Protein AF-A0A3D0D0U6-F1 (afdb_monomer_lite)

Secondary structure (DSSP, 8-state):
-HHHHHHHHHHTPEEEEEEE-SSEEEEEEE-TT--EEEEEEETTTTEEEE-SSTT-EEEEE-TTSPEEPP--TTS----

Structure (mmCIF, N/CA/C/O backbone):
data_AF-A0A3D0D0U6-F1
#
_entry.id   AF-A0A3D0D0U6-F1
#
loop_
_atom_site.group_PDB
_atom_site.id
_atom_site.type_symbol
_atom_site.label_atom_id
_atom_site.label_alt_id
_atom_site.label_comp_id
_atom_site.label_asym_id
_atom_site.label_entity_id
_atom_site.label_seq_id
_atom_site.pdbx_PDB_ins_code
_atom_site.Cartn_x
_atom_site.Cartn_y
_atom_site.Cartn_z
_atom_site.occupancy
_atom_site.B_iso_or_equiv
_atom_site.auth_seq_id
_atom_site.auth_comp_id
_atom_site.auth_asym_id
_atom_site.auth_atom_id
_atom_site.pdbx_PDB_model_num
ATOM 1 N N . MET A 1 1 ? 0.272 -9.586 0.642 1.00 59.28 1 MET A N 1
ATOM 2 C CA . MET A 1 1 ? -0.062 -8.738 1.818 1.00 59.28 1 MET A CA 1
ATOM 3 C C . MET A 1 1 ? 1.177 -8.175 2.520 1.00 59.28 1 MET A C 1
ATOM 5 O O . MET A 1 1 ? 1.058 -7.128 3.135 1.00 59.28 1 MET A O 1
ATOM 9 N N . LYS A 1 2 ? 2.349 -8.827 2.441 1.00 82.25 2 LYS A N 1
ATOM 10 C CA . LYS A 1 2 ? 3.582 -8.361 3.094 1.00 82.25 2 LYS A CA 1
ATOM 11 C C . LYS A 1 2 ? 4.118 -6.999 2.588 1.00 82.25 2 LYS A C 1
ATOM 13 O O . LYS A 1 2 ? 4.398 -6.175 3.453 1.00 82.25 2 LYS A O 1
ATOM 18 N N . PRO A 1 3 ? 4.156 -6.697 1.272 1.00 92.56 3 PRO A N 1
ATOM 19 C CA . PRO A 1 3 ? 4.815 -5.476 0.788 1.00 92.56 3 PRO A CA 1
ATOM 20 C C . PRO A 1 3 ? 4.168 -4.186 1.284 1.00 92.56 3 PRO A C 1
ATOM 22 O O . PRO A 1 3 ? 4.842 -3.339 1.856 1.00 92.56 3 PRO A O 1
ATOM 25 N N . LEU A 1 4 ? 2.839 -4.077 1.176 1.00 92.25 4 LEU A N 1
ATOM 26 C CA . LEU A 1 4 ? 2.091 -2.921 1.679 1.00 92.25 4 LEU A CA 1
ATOM 27 C C . LEU A 1 4 ? 2.337 -2.670 3.178 1.00 92.25 4 LEU A C 1
ATOM 29 O O . LEU A 1 4 ? 2.482 -1.530 3.609 1.00 92.25 4 LEU A O 1
ATOM 33 N N . VAL A 1 5 ? 2.382 -3.739 3.981 1.00 93.44 5 VAL A N 1
ATOM 34 C CA . VAL A 1 5 ? 2.606 -3.645 5.433 1.00 93.44 5 VAL A CA 1
ATOM 35 C C . VAL A 1 5 ? 4.042 -3.240 5.750 1.00 93.44 5 VAL A C 1
ATOM 37 O O . VAL A 1 5 ? 4.247 -2.450 6.669 1.00 93.44 5 VAL A O 1
ATOM 40 N N . TYR A 1 6 ? 5.025 -3.762 5.016 1.00 94.50 6 TYR A N 1
ATOM 41 C CA . TYR A 1 6 ? 6.423 -3.373 5.186 1.00 94.50 6 TYR A CA 1
ATOM 42 C C . TYR A 1 6 ? 6.654 -1.917 4.800 1.00 94.50 6 TYR A C 1
ATOM 44 O O . TYR A 1 6 ? 7.214 -1.179 5.608 1.00 94.50 6 TYR A O 1
ATOM 52 N N . TRP A 1 7 ? 6.123 -1.489 3.653 1.00 94.94 7 TRP A N 1
ATOM 53 C CA . TRP A 1 7 ? 6.162 -0.096 3.221 1.00 94.94 7 TRP A CA 1
ATOM 54 C C . TRP A 1 7 ? 5.584 0.838 4.290 1.00 94.94 7 TRP A C 1
ATOM 56 O O . TRP A 1 7 ? 6.261 1.749 4.761 1.00 94.94 7 TRP A O 1
ATOM 66 N N . ALA A 1 8 ? 4.363 0.558 4.764 1.00 93.94 8 ALA A N 1
ATOM 67 C CA . ALA A 1 8 ? 3.713 1.416 5.751 1.00 93.94 8 ALA A CA 1
ATOM 68 C C . ALA A 1 8 ? 4.492 1.461 7.073 1.00 93.94 8 ALA A C 1
ATOM 70 O O . ALA A 1 8 ? 4.606 2.516 7.684 1.00 93.94 8 ALA A O 1
ATOM 71 N N . ARG A 1 9 ? 5.083 0.340 7.508 1.00 94.06 9 ARG A N 1
ATOM 72 C CA . ARG A 1 9 ? 5.946 0.318 8.700 1.00 94.06 9 ARG A CA 1
ATOM 73 C C . ARG A 1 9 ? 7.214 1.149 8.515 1.00 94.06 9 ARG A C 1
ATOM 75 O O . ARG A 1 9 ? 7.570 1.868 9.443 1.00 94.06 9 ARG A O 1
ATOM 82 N N . ALA A 1 10 ? 7.870 1.057 7.358 1.00 93.25 10 ALA A N 1
ATOM 83 C CA . ALA A 1 10 ? 9.069 1.835 7.049 1.00 93.25 10 ALA A CA 1
ATOM 84 C C . ALA A 1 10 ? 8.777 3.344 7.058 1.00 93.25 10 ALA A C 1
ATOM 86 O O . ALA A 1 10 ? 9.519 4.115 7.661 1.00 93.25 10 ALA A O 1
ATOM 87 N N . GLU A 1 11 ? 7.640 3.745 6.488 1.00 93.06 11 GLU A N 1
ATOM 88 C CA . GLU A 1 11 ? 7.180 5.139 6.472 1.00 93.06 11 GLU A CA 1
ATOM 89 C C . GLU A 1 11 ? 6.574 5.594 7.815 1.00 93.06 11 GLU A C 1
ATOM 91 O O . GLU A 1 11 ? 6.309 6.779 8.001 1.00 93.06 11 GLU A O 1
ATOM 96 N N . LYS A 1 12 ? 6.380 4.680 8.780 1.00 95.00 12 LYS A N 1
ATOM 97 C CA . LYS A 1 12 ? 5.667 4.894 10.059 1.00 95.00 12 LYS A CA 1
ATOM 98 C C . LYS A 1 12 ? 4.183 5.255 9.892 1.00 95.00 12 LYS A C 1
ATOM 100 O O . LYS A 1 12 ? 3.593 5.903 10.753 1.00 95.00 12 LYS A O 1
ATOM 105 N N . TRP A 1 13 ? 3.568 4.804 8.805 1.00 95.38 13 TRP A N 1
ATOM 106 C CA . TRP A 1 13 ? 2.152 4.986 8.499 1.00 95.38 13 TRP A CA 1
ATOM 107 C C . TRP A 1 13 ? 1.325 3.811 9.039 1.00 95.38 13 TRP A C 1
ATOM 109 O O . TRP A 1 13 ? 1.758 2.655 9.061 1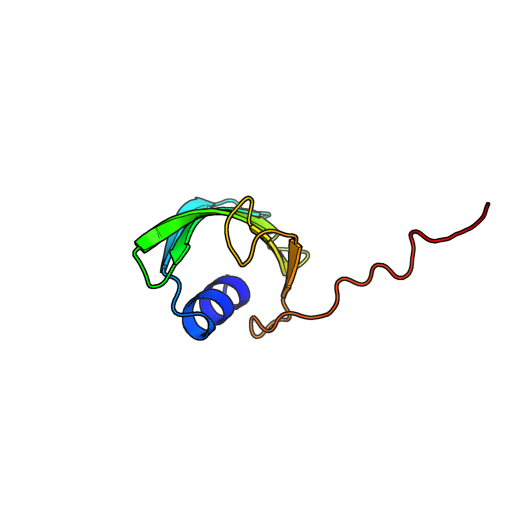.00 95.38 13 TRP A O 1
ATOM 119 N N . ARG A 1 14 ? 0.089 4.080 9.469 1.00 95.81 14 ARG A N 1
ATOM 120 C CA . ARG A 1 14 ? -0.843 3.049 9.955 1.00 95.81 14 ARG A CA 1
ATOM 121 C C . ARG A 1 14 ? -1.844 2.686 8.869 1.00 95.81 14 ARG A C 1
ATOM 123 O O . ARG A 1 14 ? -2.553 3.545 8.365 1.00 95.81 14 ARG A O 1
ATOM 130 N N . ILE A 1 15 ? -1.979 1.397 8.570 1.00 95.00 15 ILE A N 1
ATOM 131 C CA . ILE A 1 15 ? -2.939 0.911 7.570 1.00 95.00 15 ILE A CA 1
ATOM 132 C C . ILE A 1 15 ? -4.293 0.640 8.233 1.00 95.00 15 ILE A C 1
ATOM 134 O O . ILE A 1 15 ? -4.385 -0.101 9.214 1.00 95.00 15 ILE A O 1
ATOM 138 N N . ARG A 1 16 ? -5.359 1.193 7.657 1.00 95.69 16 ARG A N 1
ATOM 139 C CA . ARG A 1 16 ? -6.761 0.905 7.976 1.00 95.69 16 ARG A CA 1
ATOM 140 C C . ARG A 1 16 ? -7.461 0.376 6.718 1.00 95.69 16 ARG A C 1
ATOM 142 O O . ARG A 1 16 ? -8.041 1.163 5.972 1.00 95.69 16 ARG A O 1
ATOM 149 N N . PRO A 1 17 ? -7.379 -0.936 6.433 1.00 94.12 17 PRO A N 1
ATOM 150 C CA . PRO A 1 17 ? -8.057 -1.509 5.277 1.00 94.12 17 PRO A CA 1
ATOM 151 C C . PRO A 1 17 ? -9.573 -1.507 5.506 1.00 94.12 17 PRO A C 1
ATOM 153 O O . PRO A 1 17 ? -10.038 -1.897 6.576 1.00 94.12 17 PRO A O 1
ATOM 156 N N . THR A 1 18 ? -10.335 -1.082 4.502 1.00 95.81 18 THR A N 1
ATOM 157 C CA . THR A 1 18 ? -11.810 -1.096 4.511 1.00 95.81 18 THR A CA 1
ATOM 158 C C . THR A 1 18 ? -12.371 -2.148 3.563 1.00 95.81 18 THR A C 1
ATOM 160 O O . THR A 1 18 ? -13.456 -2.673 3.796 1.00 95.81 18 THR A O 1
ATOM 163 N N . HIS A 1 19 ? -11.622 -2.496 2.517 1.00 94.44 19 HIS A N 1
ATOM 164 C CA . HIS A 1 19 ? -11.994 -3.529 1.563 1.00 94.44 19 HIS A CA 1
ATOM 165 C C . HIS A 1 19 ? -10.774 -4.372 1.198 1.00 94.44 19 HIS A C 1
ATOM 167 O O . HIS A 1 19 ? -9.675 -3.847 1.007 1.00 94.44 19 HIS A O 1
ATOM 173 N N . LYS A 1 20 ? -10.957 -5.689 1.114 1.00 94.62 20 LYS A N 1
ATOM 174 C CA . LYS A 1 20 ? -9.891 -6.629 0.775 1.00 94.62 20 LYS A CA 1
ATOM 175 C C . LYS A 1 20 ? -10.456 -7.759 -0.070 1.00 94.62 20 LYS A C 1
ATOM 177 O O . LYS A 1 20 ? -11.284 -8.529 0.408 1.00 94.62 20 LYS A O 1
ATOM 182 N N . THR A 1 21 ? -9.951 -7.877 -1.287 1.00 93.94 21 THR A N 1
ATOM 183 C CA . THR A 1 21 ? -10.203 -8.991 -2.201 1.00 93.94 21 THR A CA 1
ATOM 184 C C . THR A 1 21 ? -8.905 -9.755 -2.448 1.00 93.94 21 THR A C 1
ATOM 186 O O . THR A 1 21 ? -7.856 -9.455 -1.856 1.00 93.94 21 THR A O 1
ATOM 189 N N . ASP A 1 22 ? -8.965 -10.782 -3.292 1.00 91.56 22 ASP A N 1
ATOM 190 C CA . ASP A 1 22 ? -7.760 -11.484 -3.729 1.00 91.56 22 ASP A CA 1
ATOM 191 C C . ASP A 1 22 ? -6.852 -10.594 -4.594 1.00 91.56 22 ASP A C 1
ATOM 193 O O . ASP A 1 22 ? -5.637 -10.594 -4.402 1.00 91.56 22 ASP A O 1
ATOM 197 N N . ALA A 1 23 ? -7.460 -9.741 -5.423 1.00 92.75 23 ALA A N 1
ATOM 198 C CA . ALA A 1 23 ? -6.760 -8.853 -6.344 1.00 92.75 23 ALA A CA 1
ATOM 199 C C . ALA A 1 23 ? -6.311 -7.528 -5.716 1.00 92.75 23 ALA A C 1
ATOM 201 O O . ALA A 1 23 ? -5.306 -6.961 -6.131 1.00 92.75 23 ALA A O 1
ATOM 202 N N . GLU A 1 24 ? -7.027 -7.012 -4.7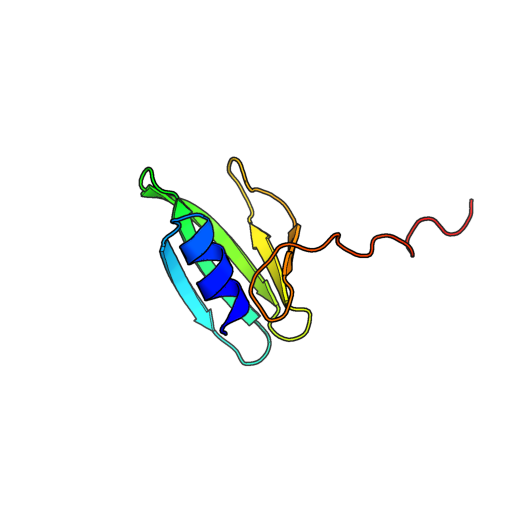14 1.00 95.12 24 GLU A N 1
ATOM 203 C CA . GLU A 1 24 ? -6.861 -5.616 -4.305 1.00 95.12 24 GLU A CA 1
ATOM 204 C C . GLU A 1 24 ? -7.133 -5.389 -2.808 1.00 95.12 24 GLU A C 1
ATOM 206 O O . GLU A 1 24 ? -7.902 -6.108 -2.163 1.00 95.12 24 GLU A O 1
ATOM 211 N N . ILE A 1 25 ? -6.496 -4.370 -2.233 1.00 96.06 25 ILE A N 1
ATOM 212 C CA . ILE A 1 25 ? -6.779 -3.847 -0.893 1.00 96.06 25 ILE A CA 1
ATOM 213 C C . ILE A 1 25 ? -7.064 -2.354 -1.013 1.00 96.06 25 ILE A C 1
ATOM 215 O O . ILE A 1 25 ? -6.240 -1.612 -1.536 1.00 96.06 25 ILE A O 1
ATOM 219 N N . ARG A 1 26 ? -8.191 -1.896 -0.473 1.00 96.81 26 ARG A N 1
ATOM 220 C CA . ARG A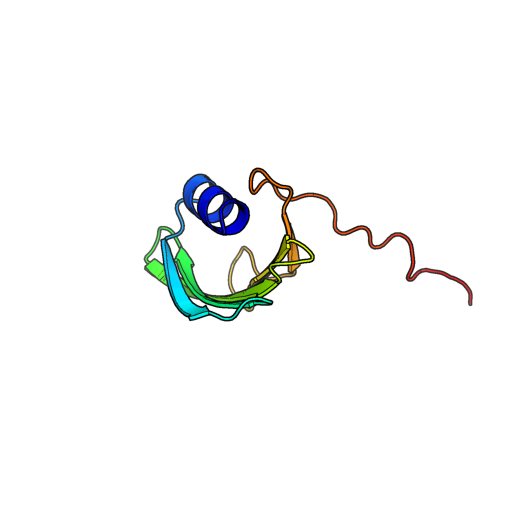 1 26 ? -8.514 -0.469 -0.352 1.00 96.81 26 ARG A CA 1
ATOM 221 C C . ARG A 1 26 ? -8.645 -0.077 1.105 1.00 96.81 26 ARG A C 1
ATOM 223 O O . ARG A 1 26 ? -8.998 -0.896 1.960 1.00 96.81 26 ARG A O 1
ATOM 230 N N . GLY A 1 27 ? -8.409 1.193 1.385 1.00 96.75 27 GLY A N 1
ATOM 231 C CA . GLY A 1 27 ? -8.663 1.748 2.702 1.00 96.75 27 GLY A CA 1
ATOM 232 C C . GLY A 1 27 ? -8.014 3.098 2.890 1.00 96.75 27 GLY A C 1
ATOM 233 O O . GLY A 1 27 ? -7.866 3.871 1.946 1.00 96.75 27 GLY A O 1
ATOM 234 N N . THR A 1 28 ? -7.609 3.349 4.125 1.00 97.31 28 THR A N 1
ATOM 235 C CA . THR A 1 28 ? -6.978 4.597 4.535 1.00 97.31 28 THR A CA 1
ATOM 236 C C . THR A 1 28 ? -5.628 4.300 5.171 1.00 9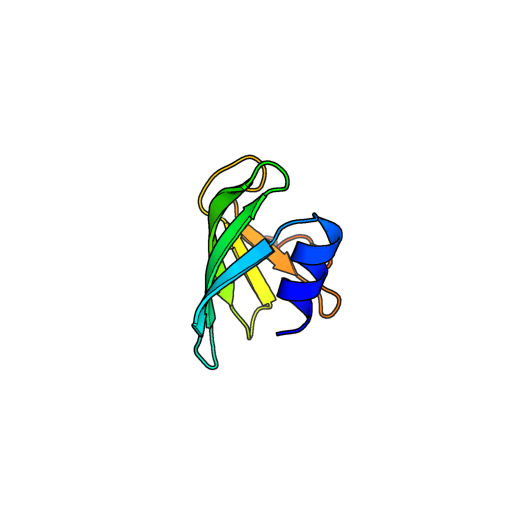7.31 28 THR A C 1
ATOM 238 O O . THR A 1 28 ? -5.516 3.428 6.032 1.00 97.31 28 THR A O 1
ATOM 241 N N . LEU A 1 29 ? -4.596 5.020 4.756 1.00 96.50 29 LEU A N 1
ATOM 242 C CA . LEU A 1 29 ? -3.339 5.123 5.476 1.00 96.50 29 LEU A CA 1
ATOM 243 C C . LEU A 1 29 ? -3.405 6.346 6.385 1.00 96.50 29 LEU A C 1
ATOM 245 O O . LEU A 1 29 ? -3.881 7.389 5.960 1.00 96.50 29 LEU A O 1
ATOM 249 N N . LEU A 1 30 ? -2.953 6.223 7.623 1.00 96.31 30 LEU A N 1
ATOM 250 C CA . LEU A 1 30 ? -2.759 7.366 8.508 1.00 96.31 30 LEU A CA 1
ATOM 251 C C . LEU A 1 30 ? -1.269 7.674 8.542 1.00 96.31 30 LEU A C 1
ATOM 253 O O . LEU A 1 30 ? -0.485 6.768 8.843 1.00 96.31 30 LEU A O 1
ATOM 257 N N . ASP A 1 31 ? -0.892 8.905 8.231 1.00 95.00 31 ASP A N 1
ATOM 258 C CA . ASP A 1 31 ? 0.491 9.359 8.354 1.00 95.00 31 ASP A CA 1
ATOM 259 C C . ASP A 1 31 ? 0.918 9.462 9.846 1.00 95.00 31 ASP A C 1
ATOM 261 O O . ASP A 1 31 ? 0.114 9.175 10.746 1.00 95.00 31 ASP A O 1
ATOM 265 N N . PRO A 1 32 ? 2.179 9.825 10.154 1.00 94.25 32 PRO A N 1
ATOM 266 C CA . PRO A 1 32 ? 2.649 9.947 11.532 1.00 94.25 32 PRO A CA 1
ATOM 267 C C . PRO A 1 32 ? 1.939 11.042 12.339 1.00 94.25 32 PRO A C 1
ATOM 269 O O . PRO A 1 32 ? 1.912 10.958 13.566 1.00 94.25 32 PRO A O 1
ATOM 272 N N . GLU A 1 33 ? 1.361 12.041 11.669 1.00 94.38 33 GLU A N 1
ATOM 273 C CA . GLU A 1 33 ? 0.563 13.112 12.279 1.00 94.38 33 GLU A CA 1
ATOM 274 C C . GLU A 1 33 ? -0.900 12.680 12.497 1.00 94.38 33 GLU A C 1
ATOM 276 O O . GLU A 1 33 ? -1.659 13.334 13.211 1.00 94.38 33 GLU A O 1
ATOM 281 N N . GLY A 1 34 ? -1.294 11.532 11.938 1.00 93.25 34 GLY A N 1
ATOM 282 C CA . GLY A 1 34 ? -2.640 10.981 12.003 1.00 93.25 34 GLY A CA 1
ATOM 283 C C . GLY A 1 34 ? -3.555 11.438 10.866 1.00 93.25 34 GLY A C 1
ATOM 284 O O . GLY A 1 34 ? -4.751 11.134 10.908 1.00 93.25 34 GLY A O 1
ATOM 285 N N . GLN A 1 35 ? -3.031 12.128 9.849 1.00 95.31 35 GLN A N 1
ATOM 286 C CA . GLN A 1 35 ? -3.797 12.559 8.686 1.00 95.31 35 GLN A CA 1
ATOM 287 C C . GLN A 1 35 ? -4.200 11.350 7.820 1.00 95.31 35 GLN A C 1
ATOM 289 O O . GLN A 1 35 ? -3.372 10.482 7.529 1.00 95.31 35 GLN A O 1
ATOM 294 N N . PRO A 1 36 ? -5.479 11.251 7.407 1.00 96.12 36 PRO A N 1
ATOM 295 C CA . PRO A 1 36 ? -5.956 10.146 6.589 1.00 96.12 36 PRO A CA 1
ATOM 296 C C . PRO A 1 36 ? -5.705 10.344 5.089 1.00 96.12 36 PRO A C 1
ATOM 298 O O . PRO A 1 36 ? -6.120 11.338 4.492 1.00 96.12 36 PRO A O 1
ATOM 301 N N . HIS A 1 37 ? -5.150 9.307 4.463 1.00 95.62 37 HIS A N 1
ATOM 302 C CA . HIS A 1 37 ? -4.856 9.217 3.037 1.00 95.62 37 HIS A CA 1
ATOM 303 C C . HIS A 1 37 ? -5.523 7.984 2.418 1.00 95.62 37 HIS A C 1
ATOM 305 O O . HIS A 1 37 ? -5.134 6.853 2.728 1.00 95.62 37 HIS A O 1
ATOM 311 N N . PRO A 1 38 ? -6.531 8.148 1.545 1.00 96.88 38 PRO A N 1
ATOM 312 C CA . PRO A 1 38 ? -7.127 7.025 0.836 1.00 96.88 38 PRO A CA 1
ATOM 313 C C . PRO A 1 38 ? -6.087 6.321 -0.037 1.00 96.88 38 PRO A C 1
ATOM 315 O O . PRO A 1 38 ? -5.352 6.977 -0.782 1.00 96.88 38 PRO A O 1
ATOM 318 N N . PHE A 1 39 ? -6.059 4.992 0.027 1.00 96.50 39 PHE A N 1
ATOM 319 C CA . PHE A 1 39 ? -5.162 4.175 -0.778 1.00 96.50 39 PHE A CA 1
ATOM 320 C C . PHE A 1 39 ? -5.890 3.036 -1.489 1.00 96.50 39 PHE A C 1
ATOM 322 O O . PHE A 1 39 ? -6.925 2.533 -1.035 1.00 96.50 39 PHE A O 1
ATOM 329 N N . CYS A 1 40 ? -5.282 2.603 -2.585 1.00 96.81 40 CYS A N 1
ATOM 330 C CA . CYS A 1 40 ? -5.595 1.380 -3.295 1.00 96.81 40 CYS A CA 1
ATOM 331 C C . CYS A 1 40 ? -4.304 0.582 -3.500 1.00 96.81 40 CYS A C 1
ATOM 333 O O . CYS A 1 40 ? -3.267 1.159 -3.808 1.00 96.81 40 CYS A O 1
ATOM 335 N N . TYR A 1 41 ? -4.347 -0.729 -3.308 1.00 96.69 41 TYR A N 1
ATOM 336 C CA . TYR A 1 41 ? -3.194 -1.600 -3.468 1.00 96.69 41 TYR A CA 1
ATOM 337 C C . TYR A 1 41 ? -3.545 -2.821 -4.311 1.00 96.69 41 TYR A C 1
ATOM 339 O O . TYR A 1 41 ? -4.300 -3.683 -3.858 1.00 96.69 41 TYR A O 1
ATOM 347 N N . ASP A 1 42 ? -2.963 -2.908 -5.503 1.00 95.12 42 ASP A N 1
ATOM 348 C CA . ASP A 1 42 ? -3.033 -4.079 -6.374 1.00 95.12 42 ASP A CA 1
ATOM 349 C C . ASP A 1 42 ? -2.075 -5.159 -5.855 1.00 95.12 42 ASP A C 1
ATOM 351 O O . ASP A 1 42 ? -0.871 -4.940 -5.698 1.00 95.12 42 ASP A O 1
ATOM 355 N N . ARG A 1 43 ? -2.616 -6.341 -5.564 1.00 92.38 43 ARG A N 1
ATOM 356 C CA . ARG A 1 43 ? -1.881 -7.453 -4.959 1.00 92.38 43 ARG A CA 1
ATOM 357 C C . ARG A 1 43 ? -1.102 -8.287 -5.970 1.00 92.38 43 ARG A C 1
ATOM 359 O O . ARG A 1 43 ? -0.199 -9.002 -5.540 1.00 92.38 43 ARG A O 1
ATOM 366 N N . HIS A 1 44 ? -1.446 -8.223 -7.253 1.00 91.88 44 HIS A N 1
ATOM 367 C C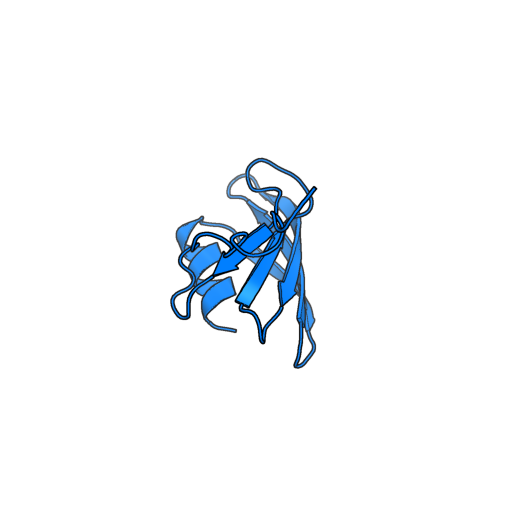A . HIS A 1 44 ? -0.760 -8.954 -8.318 1.00 91.88 44 HIS A CA 1
ATOM 368 C C . HIS A 1 44 ? 0.414 -8.143 -8.858 1.00 91.88 44 HIS A C 1
ATOM 370 O O . HIS A 1 44 ? 1.515 -8.666 -8.995 1.00 91.88 44 HIS A O 1
ATOM 376 N N . CYS A 1 45 ? 0.188 -6.853 -9.101 1.00 91.94 45 CYS A N 1
ATOM 377 C CA . CYS A 1 45 ? 1.198 -5.941 -9.629 1.00 91.94 45 CYS A CA 1
ATOM 378 C C . CYS A 1 45 ? 2.037 -5.281 -8.523 1.00 91.94 45 CYS A C 1
ATOM 380 O O . CYS A 1 45 ? 2.995 -4.576 -8.824 1.00 91.94 45 CYS A O 1
ATOM 382 N N . LEU A 1 46 ? 1.661 -5.477 -7.252 1.00 94.25 46 LEU A N 1
ATOM 383 C CA . LEU A 1 46 ? 2.273 -4.851 -6.074 1.00 94.25 46 LEU A CA 1
ATOM 384 C C . LEU A 1 46 ? 2.270 -3.317 -6.139 1.00 94.25 46 LEU A C 1
ATOM 386 O O . LEU A 1 46 ? 3.166 -2.650 -5.630 1.00 94.25 46 LEU A O 1
ATOM 390 N N . ILE A 1 47 ? 1.237 -2.746 -6.749 1.00 95.38 47 ILE A N 1
ATOM 391 C CA . ILE A 1 47 ? 1.126 -1.307 -6.970 1.00 95.38 47 ILE A CA 1
ATOM 392 C C . ILE A 1 47 ? 0.331 -0.683 -5.832 1.00 95.38 47 ILE A C 1
ATOM 394 O O . ILE A 1 47 ? -0.833 -1.017 -5.636 1.00 95.38 47 ILE A O 1
ATOM 398 N N . LEU A 1 48 ? 0.939 0.267 -5.132 1.00 95.38 48 LEU A N 1
ATOM 399 C CA . LEU A 1 48 ? 0.302 1.142 -4.159 1.00 95.38 48 LEU A CA 1
ATOM 400 C C . LEU A 1 48 ? -0.037 2.485 -4.808 1.00 95.38 48 LEU A C 1
ATOM 402 O O . LEU A 1 48 ? 0.832 3.186 -5.309 1.00 95.38 48 LEU A O 1
ATOM 406 N N . GLU A 1 49 ? -1.300 2.873 -4.757 1.00 96.44 49 GLU A N 1
ATOM 407 C CA . GLU A 1 49 ? -1.775 4.192 -5.149 1.00 96.44 49 GLU A CA 1
ATOM 408 C C . GLU A 1 49 ? -2.305 4.936 -3.923 1.00 96.44 49 GLU A C 1
ATOM 410 O O . GLU A 1 49 ? -3.141 4.411 -3.188 1.00 96.44 49 GLU A O 1
ATOM 415 N N . ILE A 1 50 ? -1.837 6.166 -3.715 1.00 96.12 50 ILE A N 1
ATOM 416 C CA . ILE A 1 50 ? -2.248 7.057 -2.627 1.00 96.12 50 ILE A CA 1
ATOM 417 C C . ILE A 1 50 ? -2.854 8.308 -3.257 1.00 96.12 50 ILE A C 1
ATOM 419 O O . ILE A 1 50 ? -2.227 8.963 -4.089 1.00 96.12 50 ILE A O 1
ATOM 423 N N . LYS A 1 51 ? -4.093 8.643 -2.889 1.00 92.31 51 LYS A N 1
ATOM 424 C CA . LYS A 1 51 ? -4.862 9.689 -3.585 1.00 92.31 51 LYS A CA 1
ATOM 425 C C . LYS A 1 51 ? -4.444 11.119 -3.238 1.00 92.31 51 LYS A C 1
ATOM 427 O O . LYS A 1 51 ? -4.645 12.008 -4.058 1.00 92.31 51 LYS A O 1
ATOM 432 N N . ASN A 1 52 ? -3.932 11.368 -2.033 1.00 90.06 52 ASN A N 1
ATOM 433 C CA . ASN A 1 52 ? -3.645 12.718 -1.543 1.00 90.06 52 ASN A CA 1
ATOM 434 C C . ASN A 1 52 ? -2.481 12.740 -0.532 1.00 90.06 52 ASN A C 1
ATOM 436 O O . ASN A 1 52 ? -2.033 11.697 -0.060 1.00 90.06 52 ASN A O 1
ATOM 440 N N . GLY A 1 53 ? -2.008 13.943 -0.195 1.00 88.44 53 GLY A N 1
ATOM 441 C CA . GLY A 1 53 ? -0.916 14.163 0.758 1.00 88.44 53 GLY A CA 1
ATOM 442 C C . GLY A 1 53 ? 0.479 14.136 0.132 1.00 88.44 53 GLY A C 1
ATOM 443 O O . GLY A 1 53 ? 0.635 14.040 -1.083 1.00 88.44 53 GLY A O 1
ATOM 444 N N . ALA A 1 54 ? 1.507 14.208 0.977 1.00 83.31 54 ALA A N 1
ATOM 445 C CA . ALA A 1 54 ? 2.906 14.320 0.550 1.00 83.31 54 ALA A CA 1
ATOM 446 C C . ALA A 1 54 ? 3.429 13.100 -0.235 1.00 83.31 54 ALA A C 1
ATOM 448 O O . ALA A 1 54 ? 4.413 13.199 -0.961 1.00 83.31 54 ALA A O 1
ATOM 449 N N . LYS A 1 55 ? 2.770 11.947 -0.091 1.00 86.62 55 LYS A N 1
ATOM 450 C CA . LYS A 1 55 ? 3.095 10.694 -0.790 1.00 86.62 55 LYS A CA 1
ATOM 451 C C . LYS A 1 55 ? 2.058 10.337 -1.862 1.00 86.62 55 LYS A C 1
ATOM 453 O O . LYS A 1 55 ? 2.026 9.193 -2.316 1.00 86.62 55 LYS A O 1
ATOM 458 N N . ALA A 1 56 ? 1.204 11.293 -2.243 1.00 91.69 56 ALA A N 1
ATOM 459 C CA . ALA A 1 56 ? 0.238 11.102 -3.315 1.00 91.69 56 ALA A CA 1
ATOM 460 C C . ALA A 1 56 ? 0.935 10.652 -4.601 1.00 91.69 56 ALA A C 1
ATOM 462 O O . ALA A 1 56 ? 2.019 11.126 -4.937 1.00 91.69 56 ALA A O 1
ATOM 463 N N . GLY A 1 57 ? 0.291 9.741 -5.317 1.00 92.69 57 GLY A N 1
ATOM 464 C CA . GLY A 1 57 ? 0.837 9.142 -6.523 1.00 92.69 57 GLY A CA 1
ATOM 465 C C . GLY A 1 57 ? 0.761 7.626 -6.490 1.00 92.69 57 GLY A C 1
ATOM 466 O O . GLY A 1 57 ? 0.098 7.019 -5.645 1.00 92.69 57 GLY A O 1
ATOM 467 N N . ARG A 1 58 ? 1.435 7.021 -7.460 1.00 94.00 58 ARG A N 1
ATOM 468 C CA . ARG A 1 58 ? 1.454 5.583 -7.679 1.00 94.00 58 ARG A CA 1
ATOM 469 C C . ARG A 1 58 ? 2.882 5.085 -7.500 1.00 94.00 58 ARG A C 1
ATOM 471 O O . ARG A 1 58 ? 3.818 5.704 -7.989 1.00 94.00 58 ARG A O 1
ATOM 478 N N . TRP A 1 59 ? 3.026 3.969 -6.805 1.00 92.44 59 TRP A N 1
ATOM 479 C CA . TRP A 1 59 ? 4.299 3.394 -6.399 1.00 92.44 59 TRP A CA 1
ATOM 480 C C . TRP A 1 59 ? 4.248 1.895 -6.654 1.00 92.44 59 TRP A C 1
ATOM 482 O O . TRP A 1 59 ? 3.335 1.220 -6.181 1.00 92.44 59 TRP A O 1
ATOM 492 N N . GLN A 1 60 ? 5.210 1.360 -7.398 1.00 95.25 60 GLN A N 1
ATOM 493 C CA . GLN A 1 60 ? 5.394 -0.084 -7.457 1.00 95.25 60 GLN A CA 1
ATOM 494 C C . GLN A 1 60 ? 6.226 -0.504 -6.255 1.00 95.25 60 GLN A C 1
ATOM 496 O O . GLN A 1 60 ? 7.246 0.111 -5.966 1.00 95.25 60 GLN A O 1
ATOM 501 N N . LEU A 1 61 ? 5.762 -1.507 -5.526 1.00 93.56 61 LEU A N 1
ATOM 502 C CA . LEU A 1 61 ? 6.497 -2.087 -4.415 1.00 93.56 61 LEU A CA 1
ATOM 503 C C . LEU A 1 61 ? 7.125 -3.398 -4.876 1.00 93.56 61 LEU A C 1
ATOM 505 O O . LEU A 1 61 ? 6.479 -4.185 -5.567 1.00 93.56 61 LEU A O 1
ATOM 509 N N . ASP A 1 62 ? 8.356 -3.662 -4.460 1.00 92.44 62 ASP A N 1
ATOM 510 C CA . ASP A 1 62 ? 8.920 -5.004 -4.567 1.00 92.44 62 ASP A CA 1
ATOM 511 C C . ASP A 1 62 ? 8.305 -5.961 -3.523 1.00 92.44 62 ASP A C 1
ATOM 513 O O . ASP A 1 62 ? 7.422 -5.607 -2.733 1.00 92.44 62 ASP A O 1
ATOM 517 N N . GLU A 1 63 ? 8.773 -7.208 -3.494 1.00 89.31 63 GLU A N 1
ATOM 518 C CA . GLU A 1 63 ? 8.321 -8.217 -2.527 1.00 89.31 63 GLU A CA 1
ATOM 519 C C . GLU A 1 63 ? 8.623 -7.864 -1.053 1.00 89.31 63 GLU A C 1
ATOM 521 O O . GLU A 1 63 ? 7.981 -8.397 -0.137 1.00 89.31 63 GLU A O 1
ATOM 526 N N . TRP A 1 64 ? 9.539 -6.921 -0.820 1.00 89.69 64 TRP A N 1
ATOM 527 C CA . TRP A 1 64 ? 9.952 -6.420 0.489 1.00 89.69 64 TRP A CA 1
ATOM 528 C C . TRP A 1 64 ? 9.259 -5.108 0.877 1.00 89.69 64 TRP A C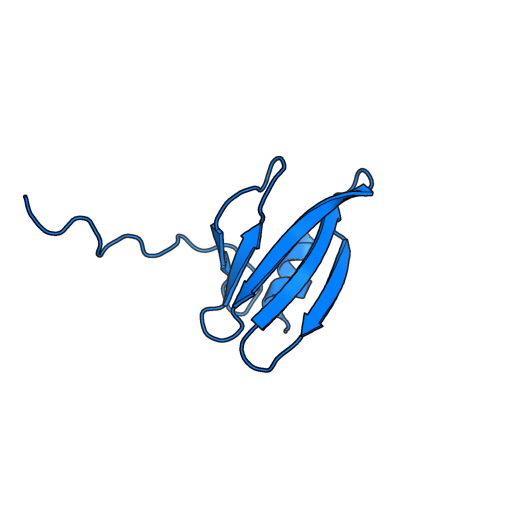 1
ATOM 530 O O . TRP A 1 64 ? 9.408 -4.656 2.011 1.00 89.69 64 TRP A O 1
ATOM 540 N N . GLY A 1 65 ? 8.434 -4.532 -0.003 1.00 89.31 65 GLY A N 1
ATOM 541 C CA . GLY A 1 65 ? 7.742 -3.267 0.246 1.00 89.31 65 GLY A CA 1
ATOM 542 C C . GLY A 1 65 ? 8.593 -2.028 -0.028 1.00 89.31 65 GLY A C 1
ATOM 543 O O . GLY A 1 65 ? 8.235 -0.943 0.431 1.00 89.31 65 GLY A O 1
ATOM 544 N N . VAL A 1 66 ? 9.705 -2.166 -0.747 1.00 91.56 66 VAL A N 1
ATOM 545 C CA . VAL A 1 66 ? 10.543 -1.041 -1.168 1.00 91.56 66 VAL A CA 1
ATOM 546 C C . VAL A 1 66 ? 9.975 -0.467 -2.467 1.00 91.56 66 VAL A C 1
ATOM 548 O O . VAL A 1 66 ? 9.692 -1.234 -3.391 1.00 91.56 66 VAL A O 1
ATOM 551 N N . PRO A 1 67 ? 9.784 0.861 -2.568 1.00 90.62 67 PRO A N 1
ATOM 552 C CA . PRO A 1 67 ? 9.374 1.481 -3.816 1.00 90.62 67 PRO A CA 1
ATOM 553 C C . PRO A 1 67 ? 10.420 1.263 -4.910 1.00 90.62 67 PRO A C 1
ATOM 555 O O . PRO A 1 67 ? 11.573 1.670 -4.768 1.00 90.62 67 PRO A O 1
ATOM 558 N N . THR A 1 68 ? 10.006 0.657 -6.013 1.00 87.50 68 THR A N 1
ATOM 559 C CA . THR A 1 68 ? 10.787 0.579 -7.243 1.00 87.50 68 THR A CA 1
ATOM 560 C C . THR A 1 68 ? 10.270 1.623 -8.229 1.00 87.50 68 THR A C 1
ATOM 562 O O . THR A 1 68 ? 9.099 2.018 -8.147 1.00 87.50 68 THR A O 1
ATOM 565 N N . PRO A 1 69 ? 11.102 2.073 -9.185 1.00 76.94 69 PRO A N 1
ATOM 566 C CA . PRO A 1 69 ? 10.598 2.825 -10.323 1.00 76.94 69 PRO A CA 1
ATOM 567 C C . PRO A 1 69 ? 9.420 2.059 -10.928 1.00 76.94 69 PRO A C 1
ATOM 569 O O . PRO A 1 69 ? 9.523 0.853 -11.164 1.00 76.94 69 PRO A O 1
ATOM 572 N N . LEU A 1 70 ? 8.293 2.740 -11.134 1.00 78.69 70 LEU A N 1
ATOM 573 C CA . LEU A 1 70 ? 7.278 2.214 -12.036 1.00 78.69 70 LEU A CA 1
ATOM 574 C C . LEU A 1 70 ? 7.960 2.106 -13.394 1.00 78.69 70 LEU A C 1
ATOM 576 O O . LEU A 1 70 ? 8.545 3.085 -13.860 1.00 78.69 70 LEU A O 1
ATOM 580 N N . ASP A 1 71 ? 7.933 0.924 -13.998 1.00 63.00 71 ASP A N 1
ATOM 581 C CA . ASP A 1 71 ? 8.456 0.724 -15.345 1.00 63.00 71 ASP A CA 1
ATOM 582 C C . ASP A 1 71 ? 7.538 1.476 -16.333 1.00 63.00 71 ASP A C 1
ATOM 584 O O . ASP A 1 71 ? 6.660 0.916 -16.985 1.00 63.00 71 ASP A O 1
ATOM 588 N N . GLU A 1 72 ? 7.677 2.802 -16.400 1.00 53.91 72 GLU A N 1
ATOM 589 C CA . GLU A 1 72 ? 7.012 3.669 -17.378 1.00 53.91 72 GLU A CA 1
ATOM 590 C C . GLU A 1 72 ? 7.699 3.585 -18.755 1.00 53.91 72 GLU A C 1
ATOM 592 O O . GLU A 1 72 ? 7.345 4.304 -19.691 1.00 53.91 72 GLU A O 1
ATOM 597 N N . ALA A 1 73 ? 8.641 2.652 -18.940 1.00 48.09 73 ALA A N 1
ATOM 598 C CA . ALA A 1 73 ? 9.454 2.500 -20.144 1.00 48.09 73 ALA A CA 1
ATOM 599 C C . ALA A 1 73 ? 8.704 1.937 -21.372 1.00 48.09 73 ALA A C 1
ATOM 601 O O . ALA A 1 73 ? 9.337 1.548 -22.353 1.00 48.09 73 ALA A O 1
ATOM 602 N N . ARG A 1 74 ? 7.362 1.913 -21.388 1.00 47.50 74 ARG A N 1
ATOM 603 C CA . ARG A 1 74 ? 6.570 1.513 -22.573 1.00 47.50 74 ARG A CA 1
ATOM 604 C C . ARG A 1 74 ? 5.307 2.343 -22.844 1.00 47.50 74 ARG A C 1
ATOM 606 O O . ARG A 1 74 ? 4.355 1.834 -23.432 1.00 47.50 74 ARG A O 1
ATOM 613 N N . ARG A 1 75 ? 5.289 3.636 -22.499 1.00 49.06 75 ARG A N 1
ATOM 614 C CA . ARG A 1 75 ? 4.301 4.599 -23.050 1.00 49.06 75 ARG A CA 1
ATOM 615 C C . ARG A 1 75 ? 4.921 5.847 -23.693 1.00 49.06 75 ARG A C 1
ATOM 617 O O . ARG A 1 75 ? 4.276 6.880 -23.785 1.00 49.06 75 ARG A O 1
ATOM 624 N N . GLY A 1 76 ? 6.143 5.720 -24.205 1.00 44.12 76 GLY A N 1
ATOM 625 C CA . GLY A 1 76 ? 6.777 6.695 -25.104 1.00 44.12 76 GLY A CA 1
ATOM 626 C C . GLY A 1 76 ? 7.084 6.093 -26.476 1.00 44.12 76 GLY A C 1
ATOM 627 O O . GLY A 1 76 ? 8.163 6.301 -27.017 1.00 44.12 76 GLY A O 1
ATOM 628 N N . GLY A 1 77 ? 6.192 5.250 -26.996 1.00 46.41 77 GLY A N 1
ATOM 629 C CA . GLY A 1 77 ? 6.282 4.745 -28.359 1.00 46.41 77 GLY A CA 1
ATOM 630 C C . GLY A 1 77 ? 5.530 5.669 -29.308 1.00 46.41 77 GLY A C 1
ATOM 631 O O . GLY A 1 77 ? 4.312 5.576 -29.362 1.00 46.41 77 GLY A O 1
ATOM 632 N N . ARG A 1 78 ? 6.294 6.466 -30.067 1.00 48.72 78 ARG A N 1
ATOM 633 C CA . ARG A 1 78 ? 5.951 7.063 -31.369 1.00 48.72 78 ARG A CA 1
ATOM 634 C C . ARG A 1 78 ? 4.778 8.064 -31.383 1.00 48.72 78 ARG A C 1
ATOM 636 O O . ARG A 1 78 ? 3.626 7.660 -31.476 1.00 48.72 78 ARG A O 1
ATOM 643 N N . ASP A 1 79 ? 5.123 9.347 -31.449 1.00 45.34 79 ASP A N 1
ATOM 644 C CA . ASP A 1 79 ? 4.721 10.219 -32.566 1.00 45.34 79 ASP A CA 1
ATOM 645 C C . ASP A 1 79 ? 5.890 11.157 -32.900 1.00 45.34 79 ASP A C 1
ATOM 647 O O . ASP A 1 79 ? 6.467 11.729 -31.944 1.00 45.34 79 ASP A O 1
#

pLDDT: mean 87.66, std 14.76, range [44.12, 97.31]

Foldseek 3Di:
DQQVVLQCVVQVKDDDWPDDDPQKTWDWIQHPVGDTWTWIAGPVQRKIATCDDPPHDIFRTDPNNDTDPDPPVPPPPDD

Radius of gyration: 13.16 Å; chains: 1; bounding box: 23×26×45 Å

Sequence (79 aa):
MKPLVYWARAEKWRIRPTHKTDAEIRGTLLDPEGQPHPFCYDRHCLILEIKNGAKAGRWQLDEWGVPTPLDEARRGGRD